Protein AF-A0A921JCL0-F1 (afdb_monomer_lite)

pLDDT: mean 91.56, std 7.27, range [52.34, 97.25]

Secondary structure (DSSP, 8-state):
--------SSGGGTTTTHHHHHHHHHHTT--EEEEEETTEEEEEEHHHHHHHHHHHH-

InterPro domains:
  IPR016195 Polymerase/histidinol phosphatase-like [SSF89550] (2-46)

Radius of gyration: 11.95 Å; chains: 1; bounding box: 27×24×27 Å

Sequence (58 aa):
MITLGSDAHHPEDYMLGFEEIIEMLVGYGVSELALFNGDARQMISLKDALEVIHRVKH

Foldseek 3Di:
DAADAQPDPDPVSRCPCVLVVLVVCVVVVNQWHWDDDDPDIDTDGSVVVNVVVVVVVD

Structure (mmCIF, N/CA/C/O backbone):
data_AF-A0A921JCL0-F1
#
_entry.id   AF-A0A921JCL0-F1
#
loop_
_atom_site.group_PDB
_atom_site.id
_atom_site.type_symbol
_atom_site.label_atom_id
_atom_site.label_alt_id
_atom_site.label_comp_id
_atom_site.label_asym_id
_atom_site.label_entity_id
_atom_site.label_seq_id
_atom_site.pdbx_PDB_ins_code
_atom_site.Cartn_x
_atom_site.Cartn_y
_atom_site.Cartn_z
_atom_site.occupancy
_atom_site.B_iso_or_equiv
_atom_site.auth_seq_id
_atom_site.auth_comp_id
_atom_site.auth_asym_id
_atom_site.auth_atom_id
_atom_site.pdbx_PDB_model_num
ATOM 1 N N . MET A 1 1 ? -10.984 -1.342 -5.216 1.00 78.69 1 MET A N 1
ATOM 2 C CA . MET A 1 1 ? -9.585 -1.777 -5.014 1.00 78.69 1 MET A CA 1
ATOM 3 C C . MET A 1 1 ? -8.713 -0.551 -5.167 1.00 78.69 1 MET A C 1
ATOM 5 O O . MET A 1 1 ? -8.960 0.200 -6.100 1.00 78.69 1 MET A O 1
ATOM 9 N N . ILE A 1 2 ? -7.773 -0.331 -4.249 1.00 93.56 2 ILE A N 1
ATOM 10 C CA . ILE A 1 2 ? -6.920 0.862 -4.227 1.00 93.56 2 ILE A CA 1
ATOM 11 C C . ILE A 1 2 ? -5.462 0.398 -4.249 1.00 93.56 2 ILE A C 1
ATOM 13 O O . ILE A 1 2 ? -5.091 -0.515 -3.511 1.00 93.56 2 ILE A O 1
ATOM 17 N N . THR A 1 3 ? -4.670 1.009 -5.121 1.00 94.38 3 THR A N 1
ATOM 18 C CA . THR A 1 3 ? -3.208 0.906 -5.176 1.00 94.38 3 THR A CA 1
ATOM 19 C C . THR A 1 3 ? -2.636 2.284 -4.871 1.00 94.38 3 THR A C 1
ATOM 21 O O . THR A 1 3 ? -3.261 3.285 -5.224 1.00 94.38 3 THR A O 1
ATOM 24 N N . LEU A 1 4 ? -1.458 2.344 -4.260 1.00 93.44 4 LEU A N 1
ATOM 25 C CA . LEU A 1 4 ? -0.770 3.600 -3.976 1.00 93.44 4 LEU A CA 1
ATOM 26 C C . LEU A 1 4 ? 0.590 3.606 -4.673 1.00 93.44 4 LEU A C 1
ATOM 28 O O . LEU A 1 4 ? 1.332 2.629 -4.599 1.00 93.44 4 LEU A O 1
ATOM 32 N N . GLY A 1 5 ? 0.895 4.704 -5.353 1.00 93.31 5 GLY A N 1
ATOM 33 C CA . GLY A 1 5 ? 2.172 4.948 -6.009 1.00 93.31 5 GLY A CA 1
ATOM 34 C C . GLY A 1 5 ? 2.516 6.428 -5.899 1.00 93.31 5 GLY A C 1
ATOM 35 O O . GLY A 1 5 ? 1.618 7.263 -5.952 1.00 93.31 5 GLY A O 1
ATOM 36 N N . SER A 1 6 ? 3.798 6.738 -5.719 1.00 93.81 6 SER A N 1
AT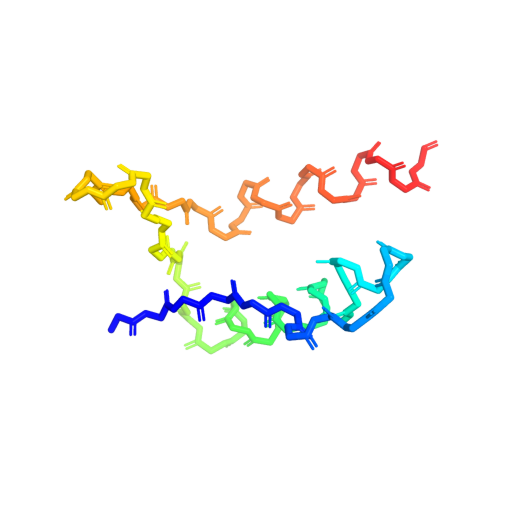OM 37 C CA . SER A 1 6 ? 4.300 8.113 -5.577 1.00 93.81 6 SER A CA 1
ATOM 38 C C . SER A 1 6 ? 4.420 8.854 -6.905 1.00 93.81 6 SER A C 1
ATOM 40 O O . SER A 1 6 ? 4.562 10.070 -6.899 1.00 93.81 6 SER A O 1
ATOM 42 N N . ASP A 1 7 ? 4.389 8.126 -8.029 1.00 94.56 7 ASP A N 1
ATOM 43 C CA . ASP A 1 7 ? 4.699 8.654 -9.367 1.00 94.56 7 ASP A CA 1
ATOM 44 C C . ASP A 1 7 ? 6.022 9.452 -9.387 1.00 94.56 7 ASP A C 1
ATOM 46 O O . ASP A 1 7 ? 6.186 10.479 -10.051 1.00 94.56 7 ASP A O 1
ATOM 50 N N . ALA A 1 8 ? 6.973 8.987 -8.573 1.00 95.62 8 ALA A N 1
ATOM 51 C CA . ALA A 1 8 ? 8.234 9.660 -8.344 1.00 95.62 8 ALA A CA 1
ATOM 52 C C . ALA A 1 8 ? 9.093 9.659 -9.613 1.00 95.62 8 ALA A C 1
ATOM 54 O O . ALA A 1 8 ? 9.386 8.613 -10.192 1.00 95.62 8 ALA A O 1
ATOM 55 N N . HIS A 1 9 ? 9.546 10.850 -10.002 1.00 96.81 9 HIS A N 1
ATOM 56 C CA . HIS A 1 9 ? 10.526 11.039 -11.073 1.00 96.81 9 HIS A CA 1
ATOM 57 C C . HIS A 1 9 ? 11.957 11.183 -10.523 1.00 96.81 9 HIS A C 1
ATOM 59 O O . HIS A 1 9 ? 12.925 11.061 -11.275 1.00 96.81 9 HIS A O 1
ATOM 65 N N . HIS A 1 10 ? 12.085 11.389 -9.207 1.00 96.19 10 HIS A N 1
ATOM 66 C CA . HIS A 1 10 ? 13.340 11.431 -8.466 1.00 96.19 10 HIS A CA 1
ATOM 67 C C . HIS A 1 10 ? 13.351 10.350 -7.367 1.00 96.19 10 HIS A C 1
ATOM 69 O O . HIS A 1 10 ? 12.320 10.140 -6.724 1.00 96.19 10 HIS A O 1
ATOM 75 N N . PRO A 1 11 ? 14.474 9.639 -7.137 1.00 94.00 11 PRO A N 1
ATOM 76 C CA . PRO A 1 11 ? 14.535 8.544 -6.163 1.00 94.00 11 PRO A CA 1
ATOM 77 C C . PRO A 1 11 ? 14.137 8.934 -4.737 1.00 94.00 11 PRO A C 1
ATOM 79 O O . PRO A 1 11 ? 13.569 8.120 -4.017 1.00 94.00 11 PRO A O 1
ATOM 82 N N . GLU A 1 12 ? 14.428 10.163 -4.326 1.00 94.19 12 GLU A N 1
ATOM 83 C CA . GLU A 1 12 ? 14.098 10.709 -3.010 1.00 94.19 12 GLU A CA 1
ATOM 84 C C . GLU A 1 12 ? 12.586 10.806 -2.746 1.00 94.19 12 GLU A C 1
ATOM 86 O O . GLU A 1 12 ? 12.170 10.716 -1.592 1.00 94.19 12 GLU A O 1
ATOM 91 N N . ASP A 1 13 ? 11.761 10.885 -3.792 1.00 94.12 13 ASP A N 1
ATOM 92 C CA . ASP A 1 13 ? 10.309 11.071 -3.683 1.00 94.12 13 ASP A CA 1
ATOM 93 C C . ASP A 1 13 ? 9.529 9.747 -3.600 1.00 94.12 13 ASP A C 1
ATOM 95 O O . ASP A 1 13 ? 8.298 9.742 -3.586 1.00 94.12 13 ASP A O 1
ATOM 99 N N . TYR A 1 14 ? 10.212 8.598 -3.530 1.00 90.00 14 TYR A N 1
ATOM 100 C CA . TYR A 1 14 ? 9.584 7.276 -3.657 1.00 90.00 14 TYR A CA 1
ATOM 101 C C . TYR A 1 14 ? 8.457 6.985 -2.643 1.00 90.00 14 TYR A C 1
ATOM 103 O O . TYR A 1 14 ? 7.589 6.164 -2.942 1.00 90.00 14 TYR A O 1
ATOM 111 N N . MET A 1 15 ? 8.423 7.674 -1.495 1.00 90.06 15 MET A N 1
ATOM 112 C CA . MET A 1 15 ? 7.362 7.593 -0.472 1.00 90.06 15 MET A CA 1
ATOM 113 C C . MET A 1 15 ? 6.707 8.948 -0.156 1.00 90.06 15 MET A C 1
ATOM 115 O O . MET A 1 15 ? 6.066 9.098 0.887 1.00 90.06 15 MET A O 1
ATOM 119 N N . LEU A 1 16 ? 6.873 9.950 -1.022 1.00 92.19 16 LEU A N 1
ATOM 120 C CA . LEU A 1 16 ? 6.335 11.286 -0.785 1.00 92.19 16 LEU A CA 1
ATOM 121 C C . LEU A 1 16 ? 4.807 11.235 -0.600 1.00 92.19 16 LEU A C 1
ATOM 123 O O . LEU A 1 16 ? 4.086 1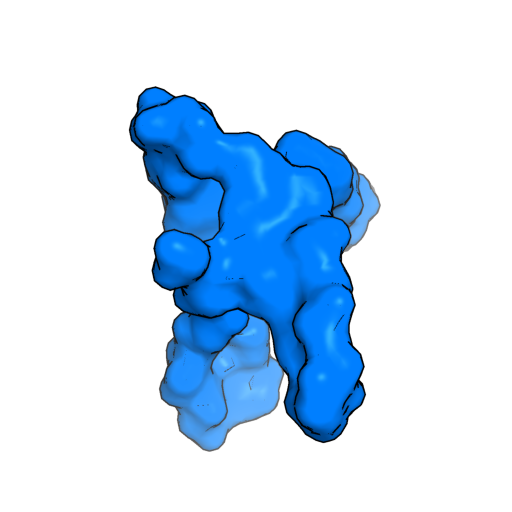0.711 -1.448 1.00 92.19 16 LEU A O 1
ATOM 127 N N . GLY A 1 17 ? 4.322 11.764 0.527 1.00 92.69 17 GLY A N 1
ATOM 128 C CA . GLY A 1 17 ? 2.893 11.844 0.852 1.00 92.69 17 GLY A CA 1
ATOM 129 C C . GLY A 1 17 ? 2.2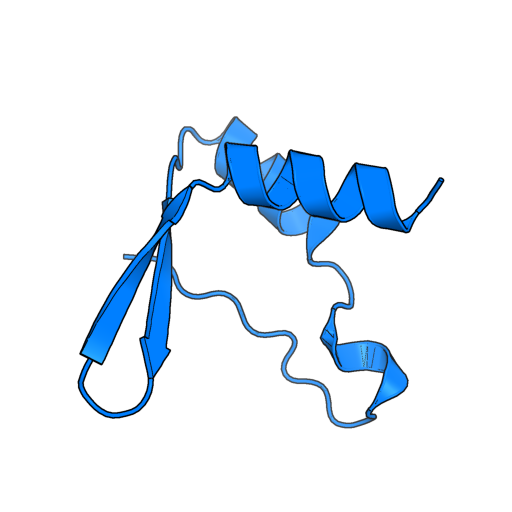26 10.523 1.258 1.00 92.69 17 GLY A C 1
ATOM 130 O O . GLY A 1 17 ? 1.003 10.475 1.395 1.00 92.69 17 GLY A O 1
ATOM 131 N N . PHE A 1 18 ? 2.979 9.426 1.409 1.00 92.50 18 PHE A N 1
ATOM 132 C CA . PHE A 1 18 ? 2.383 8.118 1.706 1.00 92.50 18 PHE A CA 1
ATOM 133 C C . PHE A 1 18 ? 1.730 8.070 3.087 1.00 92.50 18 PHE A C 1
ATOM 135 O O . PHE A 1 18 ? 0.665 7.478 3.217 1.00 92.50 18 PHE A O 1
ATOM 142 N N . GLU A 1 19 ? 2.336 8.679 4.106 1.00 93.31 19 GLU A N 1
ATOM 143 C CA . GLU A 1 19 ? 1.787 8.678 5.467 1.00 93.31 19 GLU A CA 1
ATOM 144 C C . GLU A 1 19 ? 0.432 9.391 5.503 1.00 93.31 19 GLU A C 1
ATOM 146 O O . GLU A 1 19 ? -0.567 8.793 5.896 1.00 93.31 19 GLU A O 1
ATOM 151 N N . GLU A 1 20 ? 0.368 10.611 4.974 1.00 94.88 20 GLU A N 1
ATOM 152 C CA . GLU A 1 20 ? -0.831 11.446 4.965 1.00 94.88 20 GLU A CA 1
ATOM 153 C C . GLU A 1 20 ? -1.968 10.803 4.159 1.00 94.88 20 GLU A C 1
ATOM 155 O O . GLU A 1 20 ? -3.132 10.824 4.567 1.00 94.88 20 GLU A O 1
ATOM 160 N N . ILE A 1 21 ? -1.643 10.186 3.016 1.00 94.81 21 ILE A N 1
ATOM 161 C CA . ILE A 1 21 ? -2.632 9.468 2.205 1.00 94.81 21 ILE A CA 1
ATOM 162 C C . ILE A 1 21 ? -3.127 8.221 2.936 1.00 94.81 21 ILE A C 1
ATOM 164 O O . ILE A 1 21 ? -4.329 7.946 2.920 1.00 94.81 21 ILE A O 1
ATOM 168 N N . ILE A 1 22 ? -2.240 7.458 3.578 1.00 94.06 22 ILE A N 1
ATOM 169 C CA . ILE A 1 22 ? -2.642 6.263 4.320 1.00 94.06 22 ILE A CA 1
ATOM 170 C C . ILE A 1 22 ? -3.536 6.646 5.506 1.00 94.06 22 ILE A C 1
ATOM 172 O O . ILE A 1 22 ? -4.584 6.026 5.684 1.00 94.06 22 ILE A O 1
ATOM 176 N N . GLU A 1 23 ? -3.185 7.678 6.275 1.00 94.81 23 GLU A N 1
ATOM 177 C CA . GLU A 1 23 ? -4.018 8.190 7.370 1.00 94.81 23 GLU A CA 1
ATOM 178 C C . GLU A 1 23 ? -5.409 8.608 6.878 1.00 94.81 23 GLU A C 1
ATOM 180 O O . GLU A 1 23 ? -6.422 8.229 7.472 1.00 94.81 23 GLU A O 1
ATOM 185 N N . MET A 1 24 ? -5.480 9.322 5.749 1.00 95.62 24 MET A N 1
ATOM 186 C CA . MET A 1 24 ? -6.743 9.710 5.118 1.00 95.62 24 MET A CA 1
ATOM 187 C C . MET A 1 24 ? -7.578 8.486 4.707 1.00 95.62 24 MET A C 1
ATOM 189 O O . MET A 1 24 ? -8.777 8.431 4.986 1.00 95.62 24 MET A O 1
ATOM 193 N N . LEU A 1 25 ? -6.963 7.488 4.065 1.00 95.00 25 LEU A N 1
ATOM 194 C CA . LEU A 1 25 ? -7.639 6.262 3.630 1.00 95.00 25 LEU A CA 1
ATOM 195 C C . LEU A 1 25 ? -8.181 5.458 4.818 1.00 95.00 25 LEU A C 1
ATOM 197 O O . LEU A 1 25 ? -9.330 5.009 4.781 1.00 95.00 25 LEU A O 1
ATOM 201 N N . VAL A 1 26 ? -7.394 5.329 5.887 1.00 94.06 26 VAL A N 1
ATOM 202 C CA . VAL A 1 26 ? -7.829 4.707 7.145 1.00 94.06 26 VAL A CA 1
ATOM 203 C C . VAL A 1 26 ? -8.999 5.487 7.750 1.00 94.06 26 VAL A C 1
ATOM 205 O O . VAL A 1 26 ? -9.992 4.879 8.153 1.00 94.06 26 VAL A O 1
ATOM 208 N N . GLY A 1 27 ? -8.945 6.823 7.740 1.00 94.38 27 GLY A N 1
ATOM 209 C CA . GLY A 1 27 ? -10.040 7.695 8.176 1.00 94.38 27 GLY A CA 1
ATOM 210 C C . GLY A 1 27 ? -11.337 7.512 7.376 1.00 94.38 27 GLY A C 1
ATOM 211 O O . GLY A 1 27 ? -12.427 7.673 7.924 1.00 94.38 27 GLY A O 1
ATOM 212 N N . TYR A 1 28 ? -11.242 7.105 6.108 1.00 95.88 28 TYR A N 1
ATOM 213 C CA . TYR A 1 28 ? -12.385 6.743 5.260 1.00 95.88 28 TYR A CA 1
ATOM 214 C C . TYR A 1 28 ? -12.825 5.276 5.378 1.00 95.88 28 TYR A C 1
ATOM 216 O O . TYR A 1 28 ? -13.722 4.842 4.654 1.00 95.88 28 TYR A O 1
ATOM 224 N N . GLY A 1 29 ? -12.240 4.508 6.299 1.00 95.31 29 GLY A N 1
ATOM 225 C CA . GLY A 1 29 ? -12.603 3.114 6.546 1.00 95.31 29 GLY A CA 1
ATOM 226 C C . GLY A 1 29 ? -11.965 2.116 5.577 1.00 95.31 29 GLY A C 1
ATOM 227 O O . GLY A 1 29 ? -12.393 0.963 5.526 1.00 95.31 29 GLY A O 1
ATOM 228 N N . VAL A 1 30 ? -10.949 2.521 4.810 1.00 95.94 30 VAL A N 1
ATOM 229 C CA . VAL A 1 30 ? -10.155 1.593 3.996 1.00 95.94 30 VAL A CA 1
ATOM 230 C C . VAL A 1 30 ? -9.196 0.838 4.913 1.00 95.94 30 VAL A C 1
ATOM 232 O O . VAL A 1 30 ? -8.403 1.441 5.630 1.00 95.94 30 VAL A O 1
ATOM 235 N N . SER A 1 31 ? -9.256 -0.491 4.885 1.00 96.38 31 SER A N 1
ATOM 236 C CA . SER A 1 31 ? -8.419 -1.349 5.732 1.00 96.38 31 SER A CA 1
ATOM 237 C C . SER A 1 31 ? -7.175 -1.887 5.029 1.00 96.38 31 SER A C 1
ATOM 239 O O . SER A 1 31 ? -6.215 -2.254 5.703 1.00 96.38 31 SER A O 1
ATOM 241 N N . GLU A 1 32 ? -7.177 -1.959 3.693 1.00 97.25 32 GLU A N 1
ATOM 242 C CA . GLU A 1 32 ? -6.131 -2.641 2.925 1.00 97.25 32 GLU A CA 1
ATOM 243 C C . GLU A 1 32 ? -5.823 -1.957 1.585 1.00 97.25 32 GLU A C 1
ATOM 245 O O . GLU A 1 32 ? -6.713 -1.414 0.923 1.00 97.25 32 GLU A O 1
ATOM 250 N N . LEU A 1 33 ? -4.567 -2.067 1.145 1.00 95.62 33 LEU A N 1
ATOM 251 C CA . LEU A 1 33 ? -4.120 -1.732 -0.210 1.00 95.62 33 LEU A CA 1
ATOM 252 C C . LEU A 1 33 ? -3.734 -2.984 -0.989 1.00 95.62 33 LEU A C 1
ATOM 254 O O . LEU A 1 33 ? -3.244 -3.958 -0.422 1.00 95.62 33 LEU A O 1
ATOM 258 N N . ALA A 1 34 ? -3.919 -2.936 -2.305 1.00 96.00 34 ALA A N 1
ATOM 259 C CA . ALA A 1 34 ? -3.399 -3.955 -3.203 1.00 96.00 34 ALA A CA 1
ATOM 260 C C . ALA A 1 34 ? -1.962 -3.611 -3.624 1.00 96.00 34 ALA A C 1
ATOM 262 O O . ALA A 1 34 ? -1.697 -2.511 -4.111 1.00 96.00 34 ALA A O 1
ATOM 263 N N . LEU A 1 35 ? -1.060 -4.579 -3.485 1.00 94.00 35 LEU A N 1
ATOM 264 C CA . LEU A 1 35 ? 0.285 -4.582 -4.049 1.00 94.00 35 LEU A CA 1
ATOM 265 C C . LEU A 1 35 ? 0.372 -5.690 -5.103 1.00 94.00 35 LEU A C 1
ATOM 267 O O . LEU A 1 35 ? -0.181 -6.778 -4.918 1.00 94.00 35 LEU A O 1
ATOM 271 N N . PHE A 1 36 ? 1.077 -5.420 -6.197 1.00 94.31 36 PHE A N 1
ATOM 272 C CA . PHE A 1 36 ? 1.289 -6.384 -7.271 1.00 94.31 36 PHE A CA 1
ATOM 273 C C . PHE A 1 36 ? 2.780 -6.666 -7.435 1.00 94.31 36 PHE A C 1
ATOM 275 O O . PHE A 1 36 ? 3.583 -5.744 -7.563 1.00 94.31 36 PHE A O 1
ATOM 282 N N . ASN A 1 37 ? 3.140 -7.948 -7.438 1.00 92.44 37 ASN A N 1
ATOM 283 C CA . ASN A 1 37 ? 4.470 -8.432 -7.789 1.00 92.44 37 ASN A CA 1
ATOM 284 C C . ASN A 1 37 ? 4.337 -9.330 -9.026 1.00 92.44 37 ASN A C 1
ATOM 286 O O . ASN A 1 37 ? 3.960 -10.500 -8.918 1.00 92.44 37 ASN A O 1
ATOM 290 N N . GLY A 1 38 ? 4.558 -8.749 -10.208 1.00 93.69 38 GLY A N 1
ATOM 291 C CA . GLY A 1 38 ? 4.121 -9.355 -11.467 1.00 93.69 38 GLY A CA 1
ATOM 292 C C . GLY A 1 38 ? 2.600 -9.540 -11.469 1.00 93.69 38 GLY A C 1
ATOM 293 O O . GLY A 1 38 ? 1.863 -8.615 -11.133 1.00 93.69 38 GLY A O 1
ATOM 294 N N . ASP A 1 39 ? 2.141 -10.753 -11.774 1.00 93.50 39 ASP A N 1
ATOM 295 C CA . ASP A 1 39 ? 0.711 -11.098 -11.780 1.00 93.50 39 ASP A CA 1
ATOM 296 C C . ASP A 1 39 ? 0.167 -11.473 -10.388 1.00 93.50 39 ASP A C 1
ATOM 298 O O . ASP A 1 39 ? -1.038 -11.680 -10.209 1.00 93.50 39 ASP A O 1
ATOM 302 N N . ALA A 1 40 ? 1.037 -11.579 -9.377 1.00 95.00 40 ALA A N 1
ATOM 303 C CA . ALA A 1 40 ? 0.633 -11.941 -8.027 1.00 95.00 40 ALA A CA 1
ATOM 304 C C . ALA A 1 40 ? 0.127 -10.712 -7.263 1.00 95.00 40 ALA A C 1
ATOM 306 O O . ALA A 1 40 ? 0.869 -9.759 -7.017 1.00 95.00 40 ALA A O 1
ATOM 307 N N . ARG A 1 41 ? -1.140 -10.764 -6.843 1.00 94.75 41 ARG A N 1
ATOM 308 C CA . ARG A 1 41 ? -1.768 -9.754 -5.985 1.00 94.75 41 ARG A CA 1
ATOM 309 C C . ARG A 1 41 ? -1.618 -10.127 -4.514 1.00 94.75 41 ARG A C 1
ATOM 311 O O . ARG A 1 41 ? -2.034 -11.212 -4.109 1.00 94.75 41 ARG A O 1
ATOM 318 N N . GLN A 1 42 ? -1.165 -9.175 -3.708 1.00 95.38 42 GLN A N 1
ATOM 319 C CA . GLN A 1 42 ? -1.151 -9.250 -2.252 1.00 95.38 42 GLN A CA 1
ATOM 320 C C . GLN A 1 42 ? -1.932 -8.071 -1.664 1.00 95.38 42 GLN A C 1
ATOM 322 O O . GLN A 1 42 ? -1.773 -6.937 -2.108 1.00 95.38 42 GLN A O 1
ATOM 327 N N . MET A 1 43 ? -2.782 -8.335 -0.672 1.00 96.19 43 MET A N 1
ATOM 328 C CA . MET A 1 43 ? -3.434 -7.282 0.109 1.00 96.19 43 MET A CA 1
ATOM 329 C C . MET A 1 43 ? -2.584 -6.991 1.347 1.00 96.19 43 MET A C 1
ATOM 331 O O . MET A 1 43 ? -2.121 -7.924 2.005 1.00 96.19 43 MET A O 1
ATOM 335 N N . ILE A 1 44 ? -2.349 -5.714 1.632 1.00 94.44 44 ILE A N 1
ATOM 336 C CA . ILE A 1 44 ? -1.552 -5.249 2.771 1.00 94.44 44 ILE A CA 1
ATOM 337 C C . ILE A 1 44 ? -2.445 -4.424 3.692 1.00 94.44 44 ILE A C 1
ATOM 339 O O . ILE A 1 44 ? -3.097 -3.488 3.229 1.00 94.44 44 ILE A O 1
ATOM 343 N N . SER A 1 45 ? -2.435 -4.751 4.985 1.00 95.25 45 SER A N 1
ATOM 344 C CA . SER A 1 45 ? -3.101 -3.979 6.040 1.00 95.25 45 SER A CA 1
ATOM 345 C C . SER A 1 45 ? -2.538 -2.559 6.101 1.00 95.25 45 SER A C 1
ATOM 347 O O . SER A 1 45 ? -1.335 -2.361 6.289 1.00 95.25 45 SER A O 1
ATOM 349 N N . LEU A 1 46 ? -3.411 -1.556 5.976 1.00 93.75 46 LEU A N 1
ATOM 350 C CA . LEU A 1 46 ? -3.018 -0.152 6.117 1.00 93.75 46 LEU A CA 1
ATOM 351 C C . LEU A 1 46 ? -2.624 0.206 7.551 1.00 93.75 46 LEU A C 1
ATOM 353 O O . LEU A 1 46 ? -1.783 1.079 7.758 1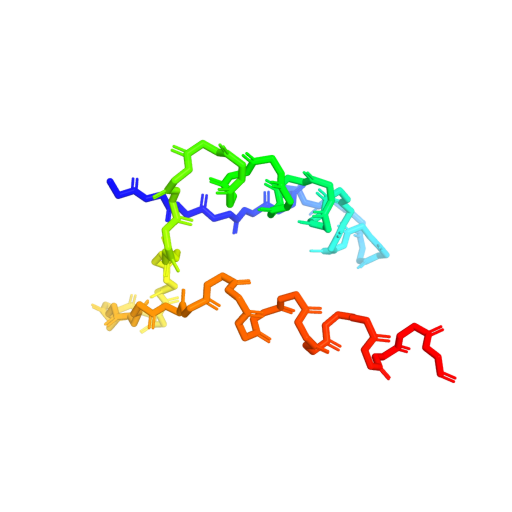.00 93.75 46 LEU A O 1
ATOM 357 N N . LYS A 1 47 ? -3.189 -0.495 8.539 1.00 90.12 47 LYS A N 1
ATOM 358 C CA . LYS A 1 47 ? -2.819 -0.313 9.943 1.00 90.12 47 LYS A CA 1
ATOM 359 C C . LYS A 1 47 ? -1.371 -0.745 10.187 1.00 90.12 47 LYS A C 1
ATOM 361 O O . LYS A 1 47 ? -0.602 0.007 10.775 1.00 90.12 47 LYS A O 1
ATOM 366 N N . ASP A 1 48 ? -0.991 -1.911 9.671 1.00 89.50 48 ASP A N 1
ATOM 367 C CA . ASP A 1 48 ? 0.363 -2.455 9.820 1.00 89.50 48 ASP A CA 1
ATOM 368 C C . ASP A 1 48 ? 1.378 -1.575 9.069 1.00 89.50 48 ASP A C 1
ATOM 370 O O . ASP A 1 48 ? 2.488 -1.343 9.548 1.00 89.50 48 ASP A O 1
ATOM 374 N N . ALA A 1 49 ? 0.986 -1.031 7.909 1.00 87.19 49 ALA A N 1
ATOM 375 C CA . ALA A 1 49 ? 1.811 -0.104 7.139 1.00 87.19 49 ALA A CA 1
ATOM 376 C C . ALA A 1 49 ? 2.120 1.190 7.917 1.00 87.19 49 ALA A C 1
ATOM 378 O O . ALA A 1 49 ? 3.279 1.606 7.955 1.00 87.19 49 ALA A O 1
ATOM 379 N N . LEU A 1 50 ? 1.124 1.789 8.586 1.00 88.06 50 LEU A N 1
ATOM 380 C CA . LEU A 1 50 ? 1.334 2.956 9.457 1.00 88.06 50 LEU A CA 1
ATOM 381 C C . LEU A 1 50 ? 2.273 2.644 10.625 1.00 88.06 50 LEU A C 1
ATOM 383 O O . LEU A 1 50 ? 3.172 3.428 10.921 1.00 88.06 50 LEU A O 1
ATOM 387 N N . GLU A 1 51 ? 2.107 1.488 11.272 1.00 87.81 51 GLU A N 1
ATOM 388 C CA . GLU A 1 51 ? 2.981 1.071 12.376 1.00 87.81 51 GLU A CA 1
ATOM 389 C C . GLU A 1 51 ? 4.448 0.961 11.933 1.00 87.81 51 GLU A C 1
ATOM 391 O O . GLU A 1 51 ? 5.352 1.375 12.662 1.00 87.81 51 GLU A O 1
ATOM 396 N N . VAL A 1 52 ? 4.704 0.451 10.725 1.00 85.38 52 VAL A N 1
ATOM 397 C CA . VAL A 1 52 ? 6.057 0.392 10.157 1.00 85.38 52 VAL A CA 1
ATOM 398 C C . VAL A 1 52 ? 6.601 1.789 9.859 1.00 85.38 52 VAL A C 1
ATOM 400 O O . VAL A 1 52 ? 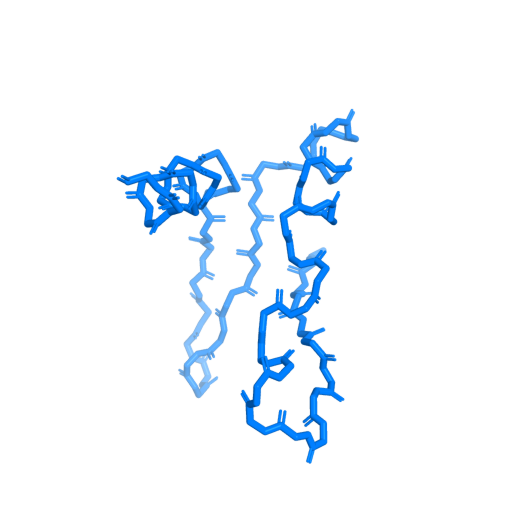7.726 2.081 10.259 1.00 85.38 52 VAL A O 1
ATOM 403 N N . ILE A 1 53 ? 5.826 2.659 9.201 1.00 84.44 53 ILE A N 1
ATOM 404 C CA . ILE A 1 53 ? 6.261 4.025 8.853 1.00 84.44 53 ILE A CA 1
ATOM 405 C C . ILE A 1 53 ? 6.674 4.798 10.112 1.00 84.44 53 ILE A C 1
ATOM 407 O O . ILE A 1 53 ? 7.775 5.350 10.160 1.00 84.44 53 ILE A O 1
ATOM 411 N N . HIS A 1 54 ? 5.853 4.758 11.163 1.00 86.69 54 HIS A N 1
ATOM 412 C CA . HIS A 1 54 ? 6.165 5.423 12.427 1.00 86.69 54 HIS A CA 1
ATOM 413 C C . HIS A 1 54 ? 7.421 4.855 13.100 1.00 86.69 54 HIS A C 1
ATOM 415 O O . HIS A 1 54 ? 8.207 5.610 13.666 1.00 86.69 54 HIS A O 1
ATOM 421 N N . ARG A 1 55 ? 7.661 3.540 13.014 1.00 86.00 55 ARG A N 1
ATOM 422 C CA . ARG A 1 55 ? 8.869 2.913 13.578 1.00 86.00 55 ARG A CA 1
ATOM 423 C C . ARG A 1 55 ? 10.161 3.282 12.856 1.00 86.00 55 ARG A C 1
ATOM 425 O O . ARG A 1 55 ? 11.210 3.172 13.471 1.00 86.00 55 ARG A O 1
ATOM 432 N N . VAL A 1 56 ? 10.109 3.637 11.573 1.00 77.94 56 VAL A N 1
ATOM 433 C CA . VAL A 1 56 ? 11.306 4.011 10.795 1.00 77.94 56 VAL A CA 1
ATOM 434 C C . VAL A 1 56 ? 11.643 5.499 10.958 1.00 77.94 56 VAL A C 1
ATOM 436 O O . VAL A 1 56 ? 12.792 5.889 10.769 1.00 77.94 56 VAL A O 1
ATOM 439 N N . LYS A 1 57 ? 10.665 6.335 11.328 1.00 68.81 57 LYS A N 1
ATOM 440 C CA . LYS A 1 57 ? 10.863 7.773 11.579 1.00 68.81 57 LYS A CA 1
ATOM 441 C C . LYS A 1 57 ? 11.422 8.109 12.974 1.00 68.81 57 LYS A C 1
ATOM 443 O O . LYS A 1 57 ? 11.831 9.251 13.179 1.00 68.81 57 LYS A O 1
ATOM 448 N N . HIS A 1 58 ? 11.437 7.154 13.907 1.00 52.34 58 HIS A N 1
ATOM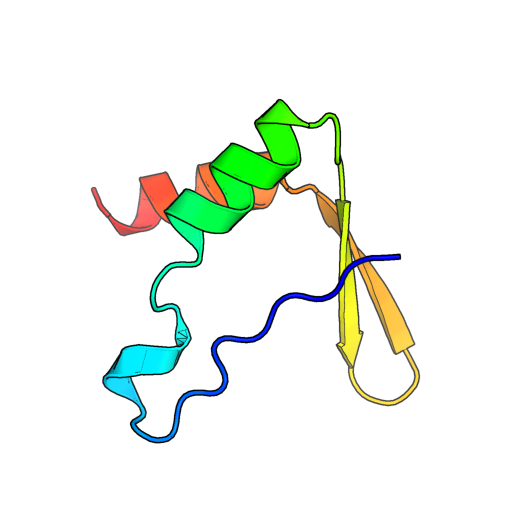 449 C CA . HIS A 1 58 ? 11.937 7.295 15.283 1.00 52.34 58 HIS A CA 1
ATOM 450 C C . HIS A 1 58 ? 13.169 6.422 15.529 1.00 52.34 58 HIS A C 1
ATOM 452 O O . HIS A 1 58 ? 14.029 6.863 16.324 1.00 52.34 58 HIS A O 1
#

Organism: NCBI:txid930138